Protein AF-A0A7C2YT86-F1 (afdb_monomer_lite)

Structure (mmCIF, N/CA/C/O backbone):
data_AF-A0A7C2YT86-F1
#
_entry.id   AF-A0A7C2YT86-F1
#
loop_
_atom_site.group_PDB
_atom_site.id
_atom_site.type_symbol
_atom_site.label_atom_id
_atom_site.label_alt_id
_atom_site.label_comp_id
_atom_site.label_asym_id
_atom_site.label_entity_id
_atom_site.label_seq_id
_atom_site.pdbx_PDB_ins_code
_atom_site.Cartn_x
_atom_site.Cartn_y
_atom_site.Cartn_z
_atom_site.occupancy
_atom_site.B_iso_or_equiv
_atom_site.auth_seq_id
_atom_site.auth_comp_id
_atom_site.auth_asym_id
_atom_site.auth_atom_id
_atom_site.pdbx_PDB_model_num
ATOM 1 N N . MET A 1 1 ? 19.463 59.022 -13.468 1.00 36.94 1 MET A N 1
ATOM 2 C CA . MET A 1 1 ? 19.480 59.136 -14.937 1.00 36.94 1 MET A CA 1
ATOM 3 C C . MET A 1 1 ? 20.388 58.016 -15.400 1.00 36.94 1 MET A C 1
ATOM 5 O O . MET A 1 1 ? 21.589 58.124 -15.242 1.00 36.94 1 MET A O 1
ATOM 9 N N . GLU A 1 2 ? 19.851 56.802 -15.326 1.00 40.84 2 GLU A N 1
ATOM 10 C CA . GLU A 1 2 ? 19.318 56.098 -16.498 1.00 40.84 2 GLU A CA 1
ATOM 11 C C . GLU A 1 2 ? 20.416 55.882 -17.532 1.00 40.84 2 GLU A C 1
ATOM 13 O O . GLU A 1 2 ? 20.694 56.781 -18.310 1.00 40.84 2 GLU A O 1
ATOM 18 N N . ASP A 1 3 ? 20.969 54.671 -17.554 1.00 44.72 3 ASP A N 1
ATOM 19 C CA . ASP A 1 3 ? 21.464 54.096 -18.796 1.00 44.72 3 ASP A CA 1
ATOM 20 C C . ASP A 1 3 ? 20.857 52.704 -18.963 1.00 44.72 3 ASP A C 1
ATOM 22 O O . ASP A 1 3 ? 21.029 51.781 -18.165 1.00 44.72 3 ASP A O 1
ATOM 26 N N . HIS A 1 4 ? 20.024 52.644 -19.994 1.00 40.47 4 HIS A N 1
ATOM 27 C CA . HIS A 1 4 ? 19.157 51.555 -20.401 1.00 40.47 4 HIS A CA 1
ATOM 28 C C . HIS A 1 4 ? 19.893 50.555 -21.303 1.00 40.47 4 HIS A C 1
ATOM 30 O O . HIS A 1 4 ? 20.625 50.956 -22.200 1.00 40.47 4 HIS A O 1
ATOM 36 N N . LYS A 1 5 ? 19.495 49.276 -21.171 1.00 44.62 5 LYS A N 1
ATOM 37 C CA . LYS A 1 5 ? 19.501 48.189 -22.185 1.00 44.62 5 LYS A CA 1
ATOM 38 C C . LYS A 1 5 ? 20.877 47.715 -22.702 1.00 44.62 5 LYS A C 1
ATOM 40 O O . LYS A 1 5 ? 21.682 48.470 -23.212 1.00 44.62 5 LYS A O 1
ATOM 45 N N . LYS A 1 6 ? 21.155 46.408 -22.749 1.00 40.06 6 LYS A N 1
ATOM 46 C CA . LYS A 1 6 ? 20.316 45.345 -23.332 1.00 40.06 6 LYS A CA 1
ATOM 47 C C . LYS A 1 6 ? 20.468 44.034 -22.552 1.00 40.06 6 LYS A C 1
ATOM 49 O O . LYS A 1 6 ? 21.539 43.438 -22.551 1.00 40.06 6 LYS A O 1
ATOM 54 N N . ILE A 1 7 ? 19.376 43.552 -21.963 1.00 51.19 7 ILE A N 1
ATOM 55 C CA . ILE A 1 7 ? 19.245 42.148 -21.564 1.00 51.19 7 ILE A CA 1
ATOM 56 C C . ILE A 1 7 ? 18.557 41.444 -22.733 1.00 51.19 7 ILE A C 1
ATOM 58 O O . ILE A 1 7 ? 17.432 41.789 -23.096 1.00 51.19 7 ILE A O 1
ATOM 62 N N . ASN A 1 8 ? 19.262 40.510 -23.367 1.00 43.81 8 ASN A N 1
ATOM 63 C CA . ASN A 1 8 ? 18.692 39.675 -24.414 1.00 43.81 8 ASN A CA 1
ATOM 64 C C . ASN A 1 8 ? 17.713 38.685 -23.775 1.00 43.81 8 ASN A C 1
ATOM 66 O O . ASN A 1 8 ? 18.101 37.837 -22.975 1.00 43.81 8 ASN A O 1
ATOM 70 N N . HIS A 1 9 ? 16.442 38.809 -24.147 1.00 43.97 9 HIS A N 1
ATOM 71 C CA . HIS A 1 9 ? 15.407 37.824 -23.868 1.00 43.97 9 HIS A CA 1
ATOM 72 C C . HIS A 1 9 ? 15.757 36.505 -24.569 1.00 43.97 9 HIS A C 1
ATOM 74 O O . HIS A 1 9 ? 15.651 36.402 -25.791 1.00 43.97 9 HIS A O 1
ATOM 80 N N . LEU A 1 10 ? 16.157 35.490 -23.801 1.00 49.25 10 LEU A N 1
ATOM 81 C CA . LEU A 1 10 ? 16.156 34.108 -24.275 1.00 49.25 10 LEU A CA 1
ATOM 82 C C . LEU A 1 10 ? 14.752 33.532 -24.074 1.00 49.25 10 LEU A C 1
ATOM 84 O O . LEU A 1 10 ? 14.220 33.485 -22.967 1.00 49.25 10 LEU A O 1
ATOM 88 N N . ASN A 1 11 ? 14.147 33.177 -25.204 1.00 45.56 11 ASN A N 1
ATOM 89 C CA . ASN A 1 11 ? 12.795 32.666 -25.353 1.00 45.56 11 ASN A CA 1
ATOM 90 C C . ASN A 1 11 ? 12.662 31.252 -24.754 1.00 45.56 11 ASN A C 1
ATOM 92 O O . ASN A 1 11 ? 13.500 30.378 -24.971 1.00 45.56 11 ASN A O 1
ATOM 96 N N . SER A 1 12 ? 11.567 31.038 -24.031 1.00 50.19 12 SER A N 1
ATOM 97 C CA . SER A 1 12 ? 11.148 29.842 -23.297 1.00 50.19 12 SER A CA 1
ATOM 98 C C . SER A 1 12 ? 10.604 28.720 -24.195 1.00 50.19 12 SER A C 1
ATOM 100 O O . SER A 1 12 ? 9.609 28.070 -23.880 1.00 50.19 12 SER A O 1
ATOM 102 N N . SER A 1 13 ? 11.231 28.458 -25.339 1.00 55.94 13 SER A N 1
ATOM 103 C CA . SER A 1 13 ? 10.766 27.417 -26.262 1.00 55.94 13 SER A CA 1
ATOM 104 C C . SER A 1 13 ? 11.918 26.780 -27.010 1.00 55.94 13 SER A C 1
ATOM 106 O O . SER A 1 13 ? 12.154 27.071 -28.174 1.00 55.94 13 SER A O 1
ATOM 108 N N . GLN A 1 14 ? 12.621 25.894 -26.311 1.00 52.00 14 GLN A N 1
ATOM 109 C CA . GLN A 1 14 ? 13.293 24.725 -26.875 1.00 52.00 14 GLN A CA 1
ATOM 110 C C . GLN A 1 14 ? 13.695 23.819 -25.704 1.00 52.00 14 GLN A C 1
ATOM 112 O O . GLN A 1 14 ? 14.832 23.828 -25.241 1.00 52.00 14 GLN A O 1
ATOM 117 N N . ARG A 1 15 ? 12.738 23.023 -25.195 1.00 47.19 15 ARG A N 1
ATOM 118 C CA . ARG A 1 15 ? 13.111 21.781 -24.505 1.00 47.19 15 ARG A CA 1
ATOM 119 C C . ARG A 1 15 ? 13.906 20.976 -25.524 1.00 47.19 15 ARG A C 1
ATOM 121 O O . ARG A 1 15 ? 13.336 20.495 -26.503 1.00 47.19 15 ARG A O 1
ATOM 128 N N . LEU A 1 16 ? 15.212 20.874 -25.309 1.00 46.12 16 LEU A N 1
ATOM 129 C CA . LEU A 1 16 ? 16.043 19.884 -25.974 1.00 46.12 16 LEU A CA 1
ATOM 130 C C . LEU A 1 16 ? 15.372 18.531 -25.732 1.00 46.12 16 LEU A C 1
ATOM 132 O O . LEU A 1 16 ? 15.298 18.070 -24.596 1.00 46.12 16 LEU A O 1
ATOM 136 N N . LYS A 1 17 ? 14.809 17.937 -26.787 1.00 51.50 17 LYS A N 1
ATOM 137 C CA . LYS A 1 17 ? 14.389 16.539 -26.753 1.00 51.50 17 LYS A CA 1
ATOM 138 C C . LYS A 1 17 ? 15.676 15.739 -26.562 1.00 51.50 17 LYS A C 1
ATOM 140 O O . LYS A 1 17 ? 16.535 15.830 -27.443 1.00 51.50 17 LYS A O 1
ATOM 145 N N . PRO A 1 18 ? 15.869 15.000 -25.458 1.00 45.22 18 PRO A N 1
ATOM 146 C CA . PRO A 1 18 ? 16.984 14.079 -25.415 1.00 45.22 18 PRO A CA 1
ATOM 147 C C . PRO A 1 18 ? 16.739 13.043 -26.513 1.00 45.22 18 PRO A C 1
ATOM 149 O O . PRO A 1 18 ? 15.705 12.378 -26.557 1.00 45.22 18 PRO A O 1
ATOM 152 N N . SER A 1 19 ? 17.673 12.979 -27.457 1.00 52.38 19 SER A N 1
ATOM 153 C CA . SER A 1 19 ? 17.779 11.911 -28.443 1.00 52.38 19 SER A CA 1
ATOM 154 C C . SER A 1 19 ? 18.102 10.625 -27.684 1.00 52.38 19 SER A C 1
ATOM 156 O O . SER A 1 19 ? 19.271 10.308 -27.471 1.00 52.38 19 SER A O 1
ATOM 158 N N . ILE A 1 20 ? 17.075 9.926 -27.197 1.00 58.00 20 ILE A N 1
ATOM 159 C CA . ILE A 1 20 ? 17.248 8.680 -26.451 1.00 58.00 20 ILE A CA 1
ATOM 160 C C . ILE A 1 20 ? 17.612 7.583 -27.451 1.00 58.00 20 ILE A C 1
ATOM 162 O O . ILE A 1 20 ? 16.777 7.026 -28.159 1.00 58.00 20 ILE A O 1
ATOM 166 N N . SER A 1 21 ? 18.916 7.327 -27.508 1.00 48.00 21 SER A N 1
ATOM 167 C CA . SER A 1 21 ? 19.499 6.047 -27.889 1.00 48.00 21 SER A CA 1
ATOM 168 C C . SER A 1 21 ? 18.757 4.904 -27.184 1.00 48.00 21 SER A C 1
ATOM 170 O O . SER A 1 21 ? 18.393 5.020 -26.018 1.00 48.00 21 SER A O 1
ATOM 172 N N . THR A 1 22 ? 18.540 3.816 -27.911 1.00 51.66 22 THR A N 1
ATOM 173 C CA . THR A 1 22 ? 17.775 2.596 -27.613 1.00 51.66 22 THR A CA 1
ATOM 174 C C . THR A 1 22 ? 18.195 1.833 -26.342 1.00 51.66 22 THR A C 1
ATOM 176 O O . THR A 1 22 ? 18.605 0.676 -26.416 1.00 51.66 22 THR A O 1
ATOM 179 N N . PHE A 1 23 ? 18.081 2.441 -25.165 1.00 54.50 23 PHE A N 1
ATOM 180 C CA . PHE A 1 23 ? 18.261 1.770 -23.880 1.00 54.50 23 PHE A CA 1
ATOM 181 C C . PHE A 1 23 ? 16.901 1.642 -23.196 1.00 54.50 23 PHE A C 1
ATOM 183 O O . PHE A 1 23 ? 16.288 2.643 -22.834 1.00 54.50 23 PHE A O 1
ATOM 190 N N . SER A 1 24 ? 16.405 0.412 -23.069 1.00 58.22 24 SER A N 1
ATOM 191 C CA . SER A 1 24 ? 15.145 0.086 -22.404 1.00 58.22 24 SER A CA 1
ATOM 192 C C . SER A 1 24 ? 15.155 0.592 -20.959 1.00 58.22 24 SER A C 1
ATOM 194 O O . SER A 1 24 ? 15.700 -0.070 -20.074 1.00 58.22 24 SER A O 1
ATOM 196 N N . VAL A 1 25 ? 14.568 1.762 -20.707 1.00 59.75 25 VAL A N 1
ATOM 197 C CA . VAL A 1 25 ? 14.308 2.232 -19.344 1.00 59.75 25 VAL A CA 1
ATOM 198 C C . VAL A 1 25 ? 13.227 1.319 -18.780 1.00 59.75 25 VAL A C 1
ATOM 200 O O . VAL A 1 25 ? 12.056 1.430 -19.128 1.00 59.75 25 VAL A O 1
ATOM 203 N N . LYS A 1 26 ? 13.636 0.335 -17.979 1.00 68.19 26 LYS A N 1
ATOM 204 C CA . LYS A 1 26 ? 12.715 -0.587 -17.320 1.00 68.19 26 LYS A CA 1
ATOM 205 C C . LYS A 1 26 ? 12.098 0.162 -16.142 1.00 68.19 26 LYS A C 1
ATOM 207 O O . LYS A 1 26 ? 12.745 0.319 -15.110 1.00 68.19 26 LYS A O 1
ATOM 212 N N . LEU A 1 27 ? 10.900 0.701 -16.346 1.00 81.56 27 LEU A N 1
ATOM 213 C CA . LEU A 1 27 ? 10.147 1.384 -15.298 1.00 81.56 27 LEU A CA 1
ATOM 214 C C . LEU A 1 27 ? 9.766 0.370 -14.210 1.00 81.56 27 LEU A C 1
ATOM 216 O O . LEU A 1 27 ? 9.473 -0.790 -14.508 1.00 81.56 27 LEU A O 1
ATOM 220 N N . ALA A 1 28 ? 9.829 0.790 -12.947 1.00 92.44 28 ALA A N 1
ATOM 221 C CA . ALA A 1 28 ? 9.420 -0.044 -11.822 1.00 92.44 28 ALA A CA 1
ATOM 222 C C . ALA A 1 28 ? 7.913 -0.349 -11.913 1.00 92.44 28 ALA A C 1
ATOM 224 O O . ALA A 1 28 ? 7.166 0.520 -12.362 1.00 92.44 28 ALA A O 1
ATOM 225 N N . PRO A 1 29 ? 7.437 -1.528 -11.477 1.00 95.94 29 PRO A N 1
ATOM 226 C CA . PRO A 1 29 ? 6.006 -1.768 -11.337 1.00 95.94 29 PRO A CA 1
ATOM 227 C C . PRO A 1 29 ? 5.358 -0.760 -10.383 1.00 95.94 29 PRO A C 1
ATOM 229 O O . PRO A 1 29 ? 5.916 -0.451 -9.327 1.00 95.94 29 PRO A O 1
ATOM 232 N N . ASP A 1 30 ? 4.168 -0.292 -10.746 1.00 97.25 30 ASP A N 1
ATOM 233 C CA . ASP A 1 30 ? 3.315 0.535 -9.900 1.00 97.25 30 ASP A CA 1
ATOM 234 C C . ASP A 1 30 ? 2.358 -0.363 -9.110 1.00 97.25 30 ASP A C 1
ATOM 236 O O . ASP A 1 30 ? 1.436 -0.975 -9.656 1.00 97.25 30 ASP A O 1
ATOM 240 N N . VAL A 1 31 ? 2.606 -0.477 -7.810 1.00 97.94 31 VAL A N 1
ATOM 241 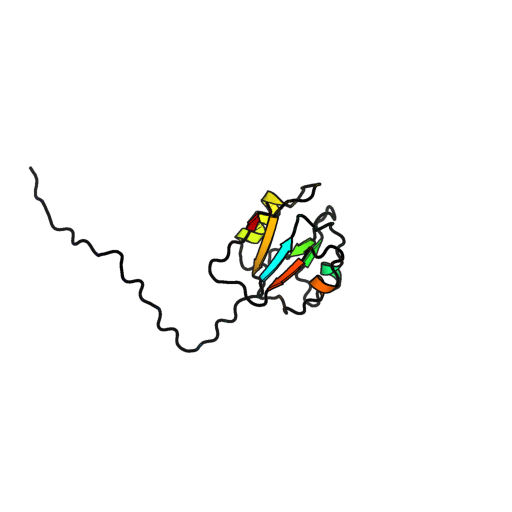C CA . VAL A 1 31 ? 1.750 -1.218 -6.887 1.00 97.94 31 VAL A CA 1
ATOM 242 C C . VAL A 1 31 ? 0.795 -0.238 -6.224 1.00 97.94 31 VAL A C 1
ATOM 244 O O . VAL A 1 31 ? 1.179 0.570 -5.376 1.00 97.94 31 VAL A O 1
ATOM 247 N N . VAL A 1 32 ? -0.475 -0.332 -6.598 1.00 98.44 32 VAL A N 1
ATOM 248 C CA . VAL A 1 32 ? -1.518 0.595 -6.165 1.00 98.44 32 VAL A CA 1
ATOM 249 C C . VAL A 1 32 ? -2.273 0.005 -4.983 1.00 98.44 32 VAL A C 1
ATOM 251 O O . VAL A 1 32 ? -2.841 -1.079 -5.103 1.00 98.44 32 VAL A O 1
ATOM 254 N N . TYR A 1 33 ? -2.329 0.730 -3.868 1.00 98.44 33 TYR A N 1
ATOM 255 C CA . TYR A 1 33 ? -3.142 0.382 -2.700 1.00 98.44 33 TYR A CA 1
ATOM 256 C C . TYR A 1 33 ? -4.360 1.293 -2.586 1.00 98.44 33 TYR A C 1
ATOM 258 O O . TYR A 1 33 ? -4.201 2.497 -2.427 1.00 98.44 33 TYR A O 1
ATOM 266 N N . ASP A 1 34 ? -5.560 0.718 -2.616 1.00 98.62 34 ASP A N 1
ATOM 267 C CA . ASP A 1 34 ? -6.844 1.381 -2.380 1.00 98.62 34 ASP A CA 1
ATOM 268 C C . ASP A 1 34 ? -7.219 1.283 -0.891 1.00 98.62 34 ASP A C 1
ATOM 270 O O . ASP A 1 34 ? -7.745 0.273 -0.406 1.00 98.62 34 ASP A O 1
ATOM 274 N N . TYR A 1 35 ? -6.944 2.353 -0.144 1.00 98.50 35 TYR A N 1
ATOM 275 C CA . TYR A 1 35 ? -7.202 2.409 1.297 1.00 98.50 35 TYR A CA 1
ATOM 276 C C . TYR A 1 35 ? -8.675 2.649 1.642 1.00 98.50 35 TYR A C 1
ATOM 278 O O . TYR A 1 35 ? -9.043 2.607 2.820 1.00 98.50 35 TYR A O 1
ATOM 286 N N . SER A 1 36 ? -9.542 2.807 0.635 1.00 98.31 36 SER A N 1
ATOM 287 C CA . SER A 1 36 ? -10.988 2.767 0.854 1.00 98.31 36 SER A CA 1
ATOM 288 C C . SER A 1 36 ? -11.490 1.335 1.052 1.00 98.31 36 SER A C 1
ATOM 290 O O . SER A 1 36 ? -12.536 1.129 1.663 1.00 98.31 36 SER A O 1
ATOM 292 N N . LYS A 1 37 ? -10.715 0.343 0.590 1.00 98.31 37 LYS A N 1
ATOM 293 C CA . LYS A 1 37 ? -11.064 -1.086 0.624 1.00 98.31 37 LYS A CA 1
ATOM 294 C C . LYS A 1 37 ? -10.171 -1.917 1.532 1.00 98.31 37 LYS A C 1
ATOM 296 O O . LYS A 1 37 ? -10.557 -3.006 1.938 1.00 98.31 37 LYS A O 1
ATOM 301 N N . CYS A 1 38 ? -8.959 -1.458 1.841 1.00 98.19 38 CYS A N 1
ATOM 302 C CA . CYS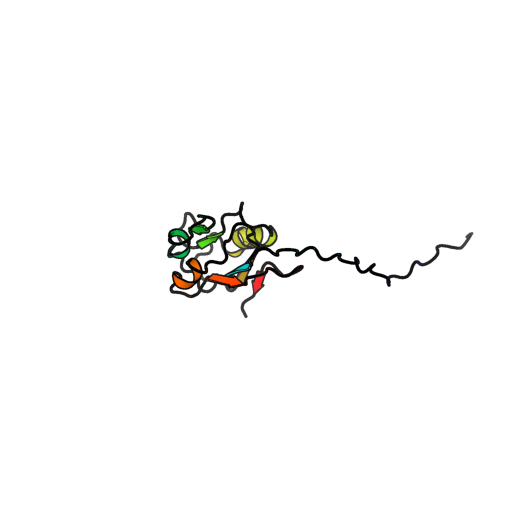 A 1 38 ? -8.056 -2.229 2.688 1.00 98.19 38 CYS A CA 1
AT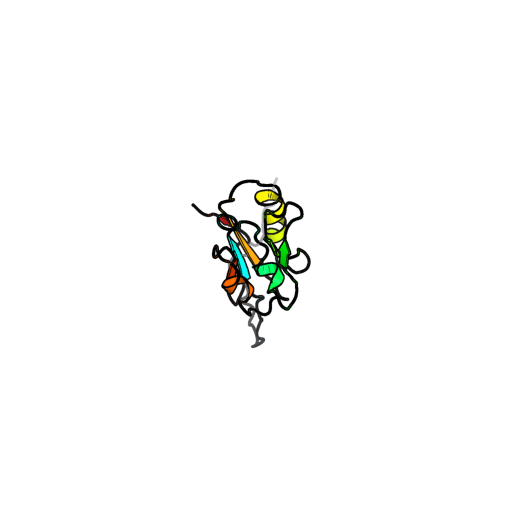OM 303 C C . CYS A 1 38 ? -8.649 -2.405 4.097 1.00 98.19 38 CYS A C 1
ATOM 305 O O . CYS A 1 38 ? -8.971 -1.425 4.768 1.00 98.19 38 CYS A O 1
ATOM 307 N N . ILE A 1 39 ? -8.739 -3.653 4.560 1.00 97.31 39 ILE A N 1
ATOM 308 C CA . ILE A 1 39 ? -9.216 -4.014 5.909 1.00 97.31 39 ILE A CA 1
ATOM 309 C C . ILE A 1 39 ? -8.107 -4.561 6.822 1.00 97.31 39 ILE A C 1
ATOM 311 O O . ILE A 1 39 ? -8.395 -5.030 7.917 1.00 97.31 39 ILE A O 1
ATOM 315 N N . GLY A 1 40 ? -6.847 -4.555 6.369 1.00 97.50 40 GLY A N 1
ATOM 316 C CA . GLY A 1 40 ? -5.714 -5.017 7.181 1.00 97.50 40 GLY A CA 1
ATOM 317 C C . GLY A 1 40 ? -5.652 -6.532 7.399 1.00 97.50 40 GLY A C 1
ATOM 318 O O . GLY A 1 40 ? -5.119 -6.993 8.403 1.00 97.50 40 GLY A O 1
ATOM 319 N N . ASN A 1 41 ? -6.176 -7.343 6.474 1.00 97.50 41 ASN A N 1
ATOM 320 C CA . ASN A 1 41 ? -6.202 -8.798 6.665 1.00 97.50 41 ASN A CA 1
ATOM 321 C C . ASN A 1 41 ? -4.824 -9.486 6.533 1.00 97.50 41 ASN A C 1
ATOM 323 O O . ASN A 1 41 ? -4.680 -10.647 6.910 1.00 97.50 41 ASN A O 1
ATOM 327 N N . GLY A 1 42 ? -3.823 -8.804 5.965 1.00 98.12 42 GLY A N 1
ATOM 328 C CA . GLY A 1 42 ? -2.448 -9.294 5.849 1.00 98.12 42 GLY A CA 1
ATOM 329 C C . GLY A 1 42 ? -2.209 -10.402 4.817 1.00 98.12 42 GLY A C 1
ATOM 330 O O . GLY A 1 42 ? -1.078 -10.867 4.703 1.00 98.12 42 GLY A O 1
ATOM 331 N N . GLN A 1 43 ? -3.201 -10.831 4.030 1.00 98.50 43 GLN A N 1
ATOM 332 C CA . GLN A 1 43 ? -2.999 -11.935 3.076 1.00 98.50 43 GLN A CA 1
ATOM 333 C C . GLN A 1 43 ? -1.993 -11.581 1.976 1.00 98.50 43 GLN A C 1
ATOM 335 O O . GLN A 1 43 ? -1.157 -12.411 1.626 1.00 98.50 43 GLN A O 1
ATOM 340 N N . CYS A 1 44 ? -2.006 -10.335 1.492 1.00 98.44 44 CYS A N 1
ATOM 341 C CA . CYS A 1 44 ? -1.021 -9.843 0.528 1.00 98.44 44 CYS A CA 1
ATOM 342 C C . CYS A 1 44 ? 0.421 -9.926 1.060 1.00 98.44 44 CYS A C 1
ATOM 344 O O . CYS A 1 44 ? 1.328 -10.248 0.296 1.00 98.44 44 CYS A O 1
ATOM 346 N N . VAL A 1 45 ? 0.616 -9.702 2.364 1.00 98.56 45 VAL A N 1
ATOM 347 C CA . VAL A 1 45 ? 1.916 -9.813 3.043 1.00 98.56 45 VAL A CA 1
ATOM 348 C C . VAL A 1 45 ? 2.406 -11.259 3.034 1.00 98.56 45 VAL A C 1
ATOM 350 O O . VAL A 1 45 ? 3.554 -11.514 2.690 1.00 98.56 45 VAL A O 1
ATOM 353 N N . GLN A 1 46 ? 1.525 -12.215 3.346 1.00 98.44 46 GLN A N 1
ATOM 354 C CA . GLN A 1 46 ? 1.884 -13.635 3.441 1.00 98.44 46 GLN A CA 1
ATOM 355 C C . GLN A 1 46 ? 2.266 -14.261 2.095 1.00 98.44 46 GLN A C 1
ATOM 357 O O . GLN A 1 46 ? 3.100 -15.160 2.049 1.00 98.44 46 GLN A O 1
ATOM 362 N N . VAL A 1 47 ? 1.657 -13.803 0.999 1.00 98.69 47 VAL A N 1
ATOM 363 C CA . VAL A 1 47 ? 1.889 -14.378 -0.337 1.00 98.69 47 VAL A CA 1
ATOM 364 C C . VAL A 1 47 ? 2.993 -13.672 -1.124 1.00 98.69 47 VAL A C 1
ATOM 366 O O . VAL A 1 47 ? 3.295 -14.089 -2.240 1.00 98.69 47 VAL A O 1
ATOM 369 N N . CYS A 1 48 ? 3.580 -12.591 -0.597 1.00 98.56 48 CYS A N 1
ATOM 370 C CA . CYS A 1 48 ? 4.615 -11.842 -1.300 1.00 98.56 48 CYS A CA 1
ATOM 371 C C . CYS A 1 48 ? 5.942 -12.628 -1.305 1.00 98.56 48 CYS A C 1
ATOM 373 O O . CYS A 1 48 ? 6.590 -12.725 -0.260 1.00 98.56 48 CYS A O 1
ATOM 375 N N . PRO A 1 49 ? 6.417 -13.139 -2.459 1.00 98.38 49 PRO A N 1
ATOM 376 C CA . PRO A 1 49 ? 7.606 -13.996 -2.502 1.00 98.38 49 PRO A CA 1
ATOM 377 C C . PRO A 1 49 ? 8.908 -13.250 -2.178 1.00 98.38 49 PRO A C 1
ATOM 379 O O . PRO A 1 49 ? 9.899 -13.875 -1.816 1.00 98.38 49 PRO A O 1
ATOM 382 N N . VAL A 1 50 ? 8.907 -11.920 -2.310 1.00 98.25 50 VAL A N 1
ATOM 383 C CA . VAL A 1 50 ? 10.058 -11.046 -2.030 1.00 98.25 50 VAL A CA 1
ATOM 384 C C . VAL A 1 50 ? 9.911 -10.260 -0.725 1.00 98.25 50 VAL A C 1
ATOM 386 O O . VAL A 1 50 ? 10.788 -9.472 -0.403 1.00 98.25 50 VAL A O 1
ATOM 389 N N . GLN A 1 51 ? 8.829 -10.487 0.035 1.00 98.06 51 GLN A N 1
ATOM 390 C CA . GLN A 1 51 ? 8.627 -9.946 1.389 1.00 98.06 51 GLN A CA 1
ATOM 391 C C . GLN A 1 51 ? 8.783 -8.416 1.501 1.00 98.06 51 GLN A C 1
ATOM 393 O O . GLN A 1 51 ? 9.305 -7.907 2.485 1.00 98.06 51 GLN A O 1
ATOM 398 N N . ILE A 1 52 ? 8.307 -7.672 0.499 1.00 98.44 52 ILE A N 1
ATOM 399 C CA . ILE A 1 52 ? 8.379 -6.196 0.455 1.00 98.44 52 ILE A CA 1
ATOM 400 C C . ILE A 1 52 ? 7.092 -5.507 0.932 1.00 98.44 52 ILE A C 1
ATOM 402 O O . ILE A 1 52 ? 6.916 -4.306 0.737 1.00 98.44 52 ILE A O 1
ATOM 406 N N . LEU A 1 53 ? 6.167 -6.272 1.513 1.00 98.62 53 LEU A N 1
ATOM 407 C CA . LEU A 1 53 ? 4.891 -5.800 2.044 1.00 98.62 53 LEU A CA 1
ATOM 408 C C . LEU A 1 53 ? 4.840 -6.077 3.544 1.00 98.62 53 LEU A C 1
ATOM 410 O O . LEU A 1 53 ? 5.403 -7.067 4.007 1.00 98.62 53 LEU A O 1
ATOM 414 N N . GLU A 1 54 ? 4.113 -5.256 4.288 1.00 98.38 54 GLU A N 1
ATOM 415 C CA . GLU A 1 54 ? 3.924 -5.417 5.726 1.00 98.38 54 GLU A CA 1
ATOM 416 C C . GLU A 1 54 ? 2.500 -5.067 6.167 1.00 98.38 54 GLU A C 1
ATOM 418 O O . GLU A 1 54 ? 1.716 -4.447 5.441 1.00 98.38 54 GLU A O 1
ATOM 423 N N . LEU A 1 55 ? 2.156 -5.519 7.371 1.00 98.31 55 LEU A N 1
ATOM 424 C CA . LEU A 1 55 ? 0.937 -5.148 8.073 1.00 98.31 55 LEU A CA 1
ATOM 425 C C . LEU A 1 55 ? 1.326 -4.196 9.206 1.00 98.31 55 LEU A C 1
ATOM 427 O O . LEU A 1 55 ? 2.245 -4.500 9.965 1.00 98.31 55 LEU A O 1
ATOM 431 N N . THR A 1 56 ? 0.621 -3.075 9.337 1.00 98.00 56 THR A N 1
ATOM 432 C CA . THR A 1 56 ? 0.862 -2.106 10.411 1.00 98.00 56 THR A CA 1
ATOM 433 C C . THR A 1 56 ? 0.700 -2.732 11.797 1.00 98.00 56 THR A C 1
ATOM 435 O O . THR A 1 56 ? -0.023 -3.714 11.983 1.00 98.00 56 THR A O 1
ATOM 438 N N . ALA A 1 57 ? 1.345 -2.143 12.809 1.00 96.25 57 ALA A N 1
ATOM 439 C CA . ALA A 1 57 ? 1.312 -2.653 14.183 1.00 96.25 57 ALA A CA 1
ATOM 440 C C . ALA A 1 57 ? -0.112 -2.727 14.774 1.00 96.25 57 ALA A C 1
ATOM 442 O O . ALA A 1 57 ? -0.420 -3.632 15.552 1.00 96.25 57 ALA A O 1
ATOM 443 N N . ASP A 1 58 ? -0.994 -1.808 14.371 1.00 95.81 58 ASP A N 1
ATOM 444 C CA . ASP A 1 58 ? -2.415 -1.792 14.738 1.00 95.81 58 ASP A CA 1
ATOM 445 C C . ASP A 1 58 ? -3.273 -2.790 13.936 1.00 95.81 58 ASP A C 1
ATOM 447 O O . ASP A 1 58 ? -4.471 -2.915 14.188 1.00 95.81 58 ASP A O 1
ATOM 451 N N . LYS A 1 59 ? -2.661 -3.521 12.993 1.00 95.69 59 LYS A N 1
ATOM 452 C CA . LYS A 1 59 ? -3.286 -4.504 12.097 1.00 95.69 59 LYS A CA 1
ATOM 453 C C . LYS A 1 59 ? -4.406 -3.930 11.236 1.00 95.69 59 LYS A C 1
ATOM 455 O O . LYS A 1 59 ? -5.250 -4.676 10.746 1.00 95.69 59 LYS A O 1
ATOM 460 N N . ARG A 1 60 ? -4.426 -2.610 11.043 1.00 96.38 60 ARG A N 1
ATOM 461 C CA . ARG A 1 60 ? -5.476 -1.939 10.282 1.00 96.38 60 ARG A CA 1
ATOM 462 C C . ARG A 1 60 ? -5.154 -1.848 8.796 1.00 96.38 60 ARG A C 1
ATOM 464 O O . ARG A 1 60 ? -6.079 -1.910 7.986 1.00 96.38 60 ARG A O 1
ATOM 471 N N . TRP A 1 61 ? -3.882 -1.726 8.429 1.00 98.31 61 TRP A N 1
ATOM 472 C CA . TRP A 1 61 ? -3.474 -1.411 7.064 1.00 98.31 61 TRP A CA 1
ATOM 473 C C . TRP A 1 61 ? -2.348 -2.321 6.592 1.00 98.31 61 TRP A C 1
ATOM 475 O O . TRP A 1 61 ? -1.369 -2.543 7.298 1.00 98.31 61 TRP A O 1
ATOM 485 N N . CYS A 1 62 ? -2.475 -2.836 5.373 1.00 98.31 62 CYS A N 1
ATOM 486 C CA . CYS A 1 62 ? -1.335 -3.402 4.661 1.00 98.31 62 CYS A CA 1
ATOM 487 C C . CYS A 1 62 ? -0.664 -2.292 3.852 1.00 98.31 62 CYS A C 1
ATOM 489 O O . CYS A 1 62 ? -1.370 -1.486 3.251 1.00 98.31 62 CYS A O 1
ATOM 491 N N . LYS A 1 63 ? 0.667 -2.284 3.797 1.00 97.94 63 LYS A N 1
ATOM 492 C CA . LYS A 1 63 ? 1.464 -1.323 3.024 1.00 97.94 63 LYS A CA 1
ATOM 493 C C . LYS A 1 63 ? 2.675 -2.008 2.391 1.00 97.94 63 LYS A C 1
ATOM 495 O O . LYS A 1 63 ? 3.030 -3.125 2.768 1.00 97.94 63 LYS A O 1
ATOM 500 N N . ALA A 1 64 ? 3.319 -1.333 1.446 1.00 98.00 64 ALA A N 1
ATOM 501 C CA . ALA A 1 64 ? 4.694 -1.652 1.081 1.00 98.00 64 ALA A CA 1
ATOM 502 C C . ALA A 1 64 ? 5.641 -1.204 2.202 1.00 98.00 64 ALA A C 1
ATOM 504 O O . ALA A 1 64 ? 5.387 -0.185 2.838 1.00 98.00 64 ALA A O 1
ATOM 505 N N . ILE A 1 65 ? 6.725 -1.943 2.424 1.00 98.44 65 ILE A N 1
ATOM 506 C CA . ILE A 1 65 ? 7.790 -1.523 3.341 1.00 98.44 65 ILE A CA 1
ATOM 507 C C . ILE A 1 65 ? 8.496 -0.305 2.735 1.00 98.44 65 ILE A C 1
ATOM 509 O O . ILE A 1 65 ? 8.914 -0.353 1.577 1.00 98.44 65 ILE A O 1
ATOM 513 N N . ASP A 1 66 ? 8.686 0.755 3.523 1.00 98.19 66 ASP A N 1
ATOM 514 C CA . ASP A 1 66 ? 9.155 2.067 3.037 1.00 98.19 66 ASP A CA 1
ATOM 515 C C . ASP A 1 66 ? 10.467 2.010 2.248 1.00 98.19 66 ASP A C 1
ATOM 517 O O . ASP A 1 66 ? 10.636 2.716 1.258 1.00 98.19 66 ASP A O 1
ATOM 521 N N . GLY A 1 67 ? 11.392 1.135 2.652 1.00 97.44 67 GLY A N 1
ATOM 522 C CA . GLY A 1 67 ? 12.682 0.956 1.977 1.00 97.44 67 GLY A CA 1
ATOM 523 C C . GLY A 1 67 ? 12.600 0.359 0.566 1.00 97.44 67 GLY A C 1
ATOM 524 O O . GLY A 1 67 ? 13.613 0.338 -0.127 1.00 97.44 67 GLY A O 1
ATOM 525 N N . TYR A 1 68 ? 11.429 -0.123 0.144 1.00 97.19 68 TYR A N 1
ATOM 526 C CA . TYR A 1 68 ? 11.182 -0.716 -1.175 1.00 97.19 68 TYR A CA 1
ATOM 527 C C . TYR A 1 68 ? 10.235 0.120 -2.046 1.00 97.19 68 TYR A C 1
ATOM 529 O O . TYR A 1 68 ? 9.791 -0.357 -3.093 1.00 97.19 68 TYR A O 1
ATOM 537 N N . VAL A 1 69 ? 9.920 1.345 -1.616 1.00 97.56 69 VAL A N 1
ATOM 538 C CA . VAL A 1 69 ? 9.118 2.305 -2.375 1.00 97.56 69 VAL A CA 1
ATOM 539 C C . VAL A 1 69 ? 10.040 3.401 -2.904 1.00 97.56 69 VAL A C 1
ATOM 541 O O . VAL A 1 69 ? 10.585 4.206 -2.150 1.00 97.56 69 VAL A O 1
ATOM 544 N N . ASP A 1 70 ? 10.221 3.431 -4.220 1.00 95.00 70 ASP A N 1
ATOM 545 C CA . ASP A 1 70 ? 11.148 4.334 -4.900 1.00 95.00 70 ASP A CA 1
ATOM 546 C C . ASP A 1 70 ? 10.630 5.790 -4.906 1.00 95.00 70 ASP A C 1
ATOM 548 O O . ASP A 1 70 ? 11.423 6.735 -4.914 1.00 95.00 70 ASP A O 1
ATOM 552 N N . ASN A 1 71 ? 9.306 5.998 -4.863 1.00 94.31 71 ASN A N 1
ATOM 553 C CA . ASN A 1 71 ? 8.676 7.320 -4.801 1.00 94.31 71 ASN A CA 1
ATOM 554 C C . ASN A 1 71 ? 8.296 7.722 -3.364 1.00 94.31 71 ASN A C 1
ATOM 556 O O . ASN A 1 71 ? 7.301 7.276 -2.791 1.00 94.31 71 ASN A O 1
ATOM 560 N N . LYS A 1 72 ? 9.078 8.632 -2.778 1.00 95.88 72 LYS A N 1
ATOM 561 C CA . LYS A 1 72 ? 8.956 9.039 -1.365 1.00 95.88 72 LYS A CA 1
ATOM 562 C C . LYS A 1 72 ? 7.619 9.695 -1.026 1.00 95.88 72 LYS A C 1
ATOM 564 O O . LYS A 1 72 ? 7.158 9.586 0.106 1.00 95.88 72 LYS A O 1
ATOM 569 N N . GLU A 1 73 ? 6.978 10.335 -1.995 1.00 97.56 73 GLU A N 1
ATOM 570 C CA . GLU A 1 73 ? 5.670 10.963 -1.826 1.00 97.56 73 GLU A CA 1
ATOM 571 C C . GLU A 1 73 ? 4.581 9.932 -1.480 1.00 97.56 73 GLU A C 1
ATOM 573 O O . GLU A 1 73 ? 3.642 10.255 -0.755 1.00 97.56 73 GLU A O 1
ATOM 578 N N . ALA A 1 74 ? 4.707 8.683 -1.948 1.00 98.06 74 ALA A N 1
ATOM 579 C CA . ALA A 1 74 ? 3.787 7.600 -1.595 1.00 98.06 74 ALA A CA 1
ATOM 580 C C . ALA A 1 74 ? 3.954 7.162 -0.134 1.00 98.06 74 ALA A C 1
ATOM 582 O O . ALA A 1 74 ? 2.964 7.003 0.584 1.00 98.06 74 ALA A O 1
ATOM 583 N N . VAL A 1 75 ? 5.206 7.045 0.320 1.00 98.50 75 VAL A N 1
ATOM 584 C CA . VAL A 1 75 ? 5.545 6.760 1.722 1.00 98.50 75 VAL A CA 1
ATOM 585 C C . VAL A 1 75 ? 4.983 7.852 2.632 1.00 98.50 75 VAL A C 1
ATOM 587 O O . VAL A 1 75 ? 4.246 7.563 3.575 1.00 98.50 75 VAL A O 1
ATOM 590 N N . GLU A 1 76 ? 5.252 9.121 2.319 1.00 98.38 76 GLU A N 1
ATOM 591 C CA . GLU A 1 76 ? 4.739 10.254 3.095 1.00 98.38 76 GLU A CA 1
ATOM 592 C C . GLU A 1 76 ? 3.204 10.280 3.126 1.00 98.38 76 GLU A C 1
ATOM 594 O O . GLU A 1 76 ? 2.602 10.499 4.183 1.00 98.38 76 GLU A O 1
ATOM 599 N N . ALA A 1 77 ? 2.549 10.014 1.993 1.00 98.25 77 ALA A N 1
ATOM 600 C CA . ALA A 1 77 ? 1.095 9.962 1.920 1.00 98.25 77 ALA A CA 1
ATOM 601 C C . ALA A 1 77 ? 0.508 8.878 2.832 1.00 98.25 77 ALA A C 1
ATOM 603 O O . ALA A 1 77 ? -0.479 9.140 3.520 1.00 98.25 77 ALA A O 1
ATOM 604 N N . PHE A 1 78 ? 1.125 7.695 2.895 1.00 98.62 78 PHE A N 1
ATOM 605 C CA . PHE A 1 78 ? 0.681 6.638 3.798 1.00 98.62 78 PHE A CA 1
ATOM 606 C C . PHE A 1 78 ? 0.740 7.093 5.262 1.00 98.62 78 PHE A C 1
ATOM 608 O O . PHE A 1 78 ? -0.275 7.058 5.959 1.00 98.62 78 PHE A O 1
ATOM 615 N N . HIS A 1 79 ? 1.896 7.578 5.719 1.00 98.25 79 HIS A N 1
ATOM 616 C CA . HIS A 1 79 ? 2.090 7.961 7.122 1.00 98.25 79 HIS A CA 1
ATOM 617 C C . HIS A 1 79 ? 1.246 9.167 7.549 1.00 98.25 79 HIS A C 1
ATOM 619 O O . HIS A 1 79 ? 0.813 9.253 8.695 1.00 98.25 79 HIS A O 1
ATOM 625 N N . SER A 1 80 ? 0.986 10.106 6.638 1.00 98.06 80 SER A N 1
ATOM 626 C CA . SER A 1 80 ? 0.220 11.318 6.950 1.00 98.06 80 SER A CA 1
ATOM 627 C C . SER A 1 80 ? -1.298 11.148 6.812 1.00 98.06 80 SER A C 1
ATOM 629 O O . SER A 1 80 ? -2.057 11.791 7.544 1.00 98.06 80 SER A O 1
ATOM 631 N N . GLN A 1 81 ? -1.766 10.312 5.878 1.00 97.75 81 GLN A N 1
ATOM 632 C CA . GLN A 1 81 ? -3.186 10.248 5.509 1.00 97.75 81 GLN A CA 1
ATOM 633 C C . GLN A 1 81 ? -3.858 8.922 5.872 1.00 97.75 81 GLN A C 1
ATOM 635 O O . GLN A 1 81 ? -5.073 8.923 6.072 1.00 97.75 81 GLN A O 1
ATOM 640 N N . VAL A 1 82 ? -3.103 7.827 5.995 1.00 98.31 82 VAL A N 1
ATOM 641 C CA . VAL A 1 82 ? -3.644 6.471 6.198 1.00 98.31 82 VAL A CA 1
ATOM 642 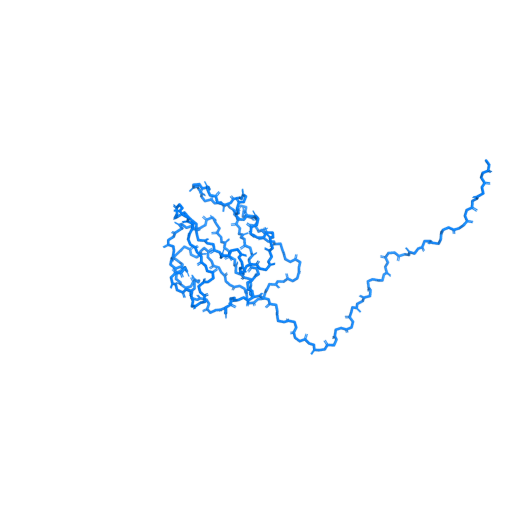C C . VAL A 1 82 ? -3.311 5.923 7.580 1.00 98.31 82 VAL A C 1
ATOM 644 O O . VAL A 1 82 ? -4.203 5.463 8.293 1.00 98.31 82 VAL A O 1
ATOM 647 N N . GLU A 1 83 ? -2.042 5.969 7.976 1.00 97.12 83 GLU A N 1
ATOM 648 C CA . GLU A 1 83 ? -1.589 5.359 9.222 1.00 97.12 83 GLU A CA 1
ATOM 649 C C . GLU A 1 83 ? -2.332 5.930 10.442 1.00 97.12 83 GLU A C 1
ATOM 651 O O . GLU A 1 83 ? -2.590 7.131 10.555 1.00 97.12 83 GLU A O 1
ATOM 656 N N . GLY A 1 84 ? -2.752 5.041 11.347 1.00 96.31 84 GLY A N 1
ATOM 657 C CA . GLY A 1 84 ? -3.516 5.400 12.541 1.00 96.31 84 GLY A CA 1
ATOM 658 C C . GLY A 1 84 ? -4.969 5.827 12.289 1.00 96.31 84 GLY A C 1
ATOM 659 O O . GLY A 1 84 ? -5.700 6.083 13.252 1.00 96.31 84 GLY A O 1
ATOM 660 N N . LYS A 1 85 ? -5.439 5.894 11.034 1.00 97.69 85 LYS A N 1
ATOM 661 C CA . LYS A 1 85 ? -6.870 6.074 10.745 1.00 97.69 85 LYS A CA 1
ATOM 662 C C . LYS A 1 85 ? -7.627 4.786 11.048 1.00 97.69 85 LYS A C 1
ATOM 664 O O . LYS A 1 85 ? -7.210 3.704 10.648 1.00 97.69 85 LYS A O 1
ATOM 669 N N . LYS A 1 86 ? -8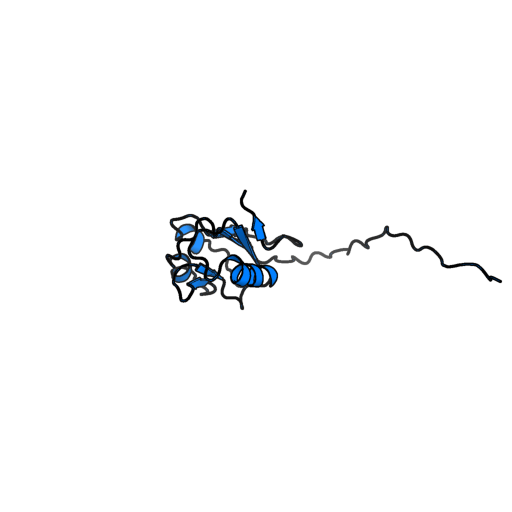.754 4.913 11.752 1.00 95.19 86 LYS A N 1
ATOM 670 C CA . LYS A 1 86 ? -9.634 3.780 12.085 1.00 95.19 86 LYS A CA 1
ATOM 671 C C . LYS A 1 86 ? -10.548 3.413 10.917 1.00 95.19 86 LYS A C 1
ATOM 673 O O . LYS A 1 86 ? -10.771 2.233 10.652 1.00 95.19 86 LYS A O 1
ATOM 678 N N . ASP A 1 87 ? -11.028 4.423 10.205 1.00 96.19 87 ASP A N 1
ATOM 679 C CA . ASP A 1 87 ? -11.992 4.278 9.119 1.00 96.19 87 ASP A CA 1
ATOM 680 C C . ASP A 1 87 ? -11.306 4.183 7.753 1.00 96.19 87 ASP A C 1
ATOM 682 O O . ASP A 1 87 ? -10.126 4.501 7.609 1.00 96.19 87 ASP A O 1
ATOM 686 N N . ALA A 1 88 ? -12.057 3.716 6.753 1.00 96.88 88 ALA A N 1
ATOM 687 C CA . ALA A 1 88 ? -11.635 3.705 5.355 1.00 96.88 88 ALA A CA 1
ATOM 688 C C . ALA A 1 88 ? -11.193 5.106 4.895 1.00 96.88 88 ALA A C 1
ATOM 690 O O . ALA A 1 88 ? -11.853 6.102 5.200 1.00 96.88 88 ALA A O 1
ATOM 691 N N . VAL A 1 89 ? -10.095 5.183 4.140 1.00 97.94 89 VAL A N 1
ATOM 692 C CA . VAL A 1 89 ? -9.557 6.453 3.629 1.00 97.94 89 VAL A CA 1
ATOM 693 C C . VAL A 1 89 ? -9.748 6.484 2.111 1.00 97.94 89 VAL A C 1
ATOM 695 O O . VAL A 1 89 ? -9.226 5.600 1.438 1.00 97.94 89 VAL A O 1
ATOM 698 N N . PRO A 1 90 ? -10.469 7.466 1.538 1.00 97.62 90 PRO A N 1
ATOM 699 C CA . PRO A 1 90 ? -10.833 7.484 0.119 1.00 97.62 90 PRO A CA 1
ATOM 700 C C . PRO A 1 90 ? -9.669 7.940 -0.779 1.00 97.62 90 PRO A C 1
ATOM 702 O O . PRO A 1 90 ? -9.758 8.936 -1.496 1.00 97.62 90 PRO A O 1
ATOM 705 N N . ILE A 1 91 ? -8.547 7.223 -0.725 1.00 98.00 91 ILE A N 1
ATOM 706 C CA . ILE A 1 91 ? -7.377 7.449 -1.573 1.00 98.00 91 ILE A CA 1
ATOM 707 C C . ILE A 1 91 ? -6.822 6.125 -2.086 1.00 98.00 91 ILE A C 1
ATOM 709 O O . ILE A 1 91 ? -6.896 5.096 -1.408 1.00 98.00 91 ILE A O 1
ATOM 713 N N . LYS A 1 92 ? -6.185 6.184 -3.253 1.00 98.56 92 LYS A N 1
ATOM 714 C CA . LYS A 1 92 ? -5.225 5.178 -3.685 1.00 98.56 92 LYS A CA 1
ATOM 715 C C . LYS A 1 92 ? -3.816 5.742 -3.625 1.00 98.56 92 LYS A C 1
ATOM 717 O O . LYS A 1 92 ? -3.602 6.902 -3.972 1.00 98.56 92 LYS A O 1
ATOM 722 N N . ILE A 1 93 ? -2.865 4.920 -3.202 1.00 98.50 93 ILE A N 1
ATOM 723 C CA . ILE A 1 93 ? -1.441 5.262 -3.203 1.00 98.50 93 ILE A CA 1
ATOM 724 C C . ILE A 1 93 ? -0.732 4.402 -4.245 1.00 98.50 93 ILE A C 1
ATOM 726 O O . ILE A 1 93 ? -0.820 3.177 -4.188 1.00 98.50 93 ILE A O 1
ATOM 730 N N . HIS A 1 94 ? -0.032 5.056 -5.166 1.00 98.12 94 HIS A N 1
ATOM 731 C CA . HIS A 1 94 ? 0.783 4.459 -6.220 1.00 98.12 94 HIS A CA 1
ATOM 732 C C . HIS A 1 94 ? 2.220 4.309 -5.729 1.00 98.12 94 HIS A C 1
ATOM 734 O O . HIS A 1 94 ? 2.869 5.313 -5.435 1.00 98.12 94 HIS A O 1
ATOM 740 N N . ASN A 1 95 ? 2.717 3.078 -5.627 1.00 97.50 95 ASN A N 1
ATOM 741 C CA . ASN A 1 95 ? 4.057 2.785 -5.123 1.00 97.50 95 ASN A CA 1
ATOM 742 C C . ASN A 1 95 ? 4.922 2.283 -6.277 1.00 97.50 95 ASN A C 1
ATOM 744 O O . ASN A 1 95 ? 4.720 1.172 -6.767 1.00 97.50 95 ASN A O 1
ATOM 748 N N . ALA A 1 96 ? 5.903 3.079 -6.693 1.00 97.00 96 ALA A N 1
ATOM 749 C CA . ALA A 1 96 ? 6.948 2.623 -7.599 1.00 97.00 96 ALA A CA 1
ATOM 750 C C . ALA A 1 96 ? 7.850 1.647 -6.833 1.00 97.00 96 ALA A C 1
ATOM 752 O O . ALA A 1 96 ? 8.514 2.049 -5.884 1.00 97.00 96 ALA A O 1
ATOM 753 N N . MET A 1 97 ? 7.833 0.360 -7.185 1.00 96.06 97 MET A N 1
ATOM 754 C CA . MET A 1 97 ? 8.505 -0.681 -6.398 1.00 96.06 97 MET A CA 1
ATOM 755 C C . MET A 1 97 ? 9.434 -1.518 -7.275 1.00 96.06 97 MET A C 1
ATOM 757 O O . MET A 1 97 ? 9.053 -2.588 -7.746 1.00 96.06 97 MET A O 1
ATOM 761 N N . SER A 1 98 ? 10.673 -1.068 -7.482 1.00 94.56 98 SER A N 1
ATOM 762 C CA . SER A 1 98 ? 11.673 -1.757 -8.318 1.00 94.56 98 SER A CA 1
ATOM 763 C C . SER A 1 98 ? 11.974 -3.203 -7.896 1.00 94.56 98 SER A C 1
ATOM 765 O O . SER A 1 98 ? 12.311 -4.037 -8.738 1.00 94.56 98 SER A O 1
ATOM 767 N N . ALA A 1 99 ? 11.808 -3.529 -6.610 1.00 95.81 99 ALA A N 1
ATOM 768 C CA . ALA A 1 99 ? 11.946 -4.889 -6.085 1.00 95.81 99 ALA A CA 1
ATOM 769 C C . ALA A 1 99 ? 10.706 -5.780 -6.316 1.00 95.81 99 ALA A C 1
ATOM 771 O O . ALA A 1 99 ? 10.764 -6.993 -6.101 1.00 95.81 99 ALA A O 1
ATOM 772 N N . CYS A 1 100 ? 9.572 -5.211 -6.739 1.00 97.31 100 CYS A N 1
ATOM 773 C CA . CYS A 1 100 ? 8.362 -5.967 -7.038 1.00 97.31 100 CYS A CA 1
ATOM 774 C C . CYS A 1 100 ? 8.556 -6.813 -8.300 1.00 97.31 100 CYS A C 1
ATOM 776 O O . CYS A 1 100 ? 8.906 -6.311 -9.364 1.00 97.31 100 CYS A O 1
ATOM 778 N N . LEU A 1 101 ? 8.254 -8.110 -8.207 1.00 96.75 101 LEU A N 1
ATOM 779 C CA . LEU A 1 101 ? 8.340 -9.024 -9.353 1.00 96.75 101 LEU A CA 1
ATOM 780 C C . LEU A 1 101 ? 7.167 -8.889 -10.336 1.00 96.75 101 LEU A C 1
ATOM 782 O O . LEU A 1 101 ? 7.168 -9.543 -11.374 1.00 96.75 101 LEU A O 1
ATOM 786 N N . GLY A 1 102 ? 6.120 -8.139 -9.980 1.00 96.69 102 GLY A N 1
ATOM 787 C CA . GLY A 1 102 ? 4.892 -8.065 -10.776 1.00 96.69 102 GLY A CA 1
ATOM 788 C C . GLY A 1 102 ? 4.099 -9.380 -10.842 1.00 96.69 102 GLY A C 1
ATOM 789 O O . GLY A 1 102 ? 3.278 -9.557 -11.731 1.00 96.69 102 GLY A O 1
ATOM 790 N N . CYS A 1 103 ? 4.320 -10.317 -9.909 1.00 97.62 103 CYS A N 1
ATOM 791 C CA . CYS A 1 103 ? 3.723 -11.663 -9.949 1.00 97.62 103 CYS A CA 1
ATOM 792 C C . CYS A 1 103 ? 2.211 -11.727 -9.657 1.00 97.62 103 CYS A C 1
ATOM 794 O O . CYS A 1 103 ? 1.616 -12.794 -9.774 1.00 97.62 103 CYS A O 1
ATOM 796 N N . ALA A 1 104 ? 1.604 -10.619 -9.220 1.00 98.00 104 ALA A N 1
ATOM 797 C CA . ALA A 1 104 ? 0.183 -10.498 -8.877 1.00 98.00 104 ALA A CA 1
ATOM 798 C C . ALA A 1 104 ? -0.349 -11.449 -7.779 1.00 98.00 104 ALA A C 1
ATOM 800 O O . ALA A 1 104 ? -1.554 -11.482 -7.537 1.00 98.00 104 ALA A O 1
ATOM 801 N N . ALA A 1 105 ? 0.517 -12.153 -7.039 1.00 98.50 105 ALA A N 1
ATOM 802 C CA . ALA A 1 105 ? 0.094 -13.010 -5.926 1.00 98.50 105 ALA A CA 1
ATOM 803 C C . ALA A 1 105 ? -0.699 -12.228 -4.861 1.00 98.50 105 ALA A C 1
ATOM 805 O O . ALA A 1 105 ? -1.746 -12.679 -4.403 1.00 98.50 105 ALA A O 1
ATOM 806 N N . CYS A 1 106 ? -0.242 -11.021 -4.513 1.00 98.62 106 CYS A N 1
ATOM 807 C CA . CYS A 1 106 ? -0.923 -10.138 -3.566 1.00 98.62 106 CYS A CA 1
ATOM 808 C C . CYS A 1 106 ? -2.301 -9.668 -4.055 1.00 98.62 106 CYS A C 1
ATOM 810 O O . CYS A 1 106 ? -3.214 -9.556 -3.240 1.00 98.62 106 CYS A O 1
ATOM 812 N N . VAL A 1 107 ? -2.455 -9.435 -5.364 1.00 98.62 107 VAL A N 1
ATOM 813 C CA . VAL A 1 107 ? -3.733 -9.072 -5.995 1.00 98.62 107 VAL A CA 1
ATOM 814 C C . VAL A 1 107 ? -4.713 -10.233 -5.867 1.00 98.62 107 VAL A C 1
ATOM 816 O O . VAL A 1 107 ? -5.817 -10.046 -5.369 1.00 98.62 107 VAL A O 1
ATOM 819 N N . ALA A 1 108 ? -4.285 -11.446 -6.230 1.00 98.56 108 ALA A N 1
ATOM 820 C CA . ALA A 1 108 ? -5.121 -12.643 -6.146 1.00 98.56 108 ALA A CA 1
ATOM 821 C C . ALA A 1 108 ? -5.516 -13.008 -4.703 1.00 98.56 108 ALA A C 1
ATOM 823 O O . ALA A 1 108 ? -6.600 -13.536 -4.473 1.00 98.56 108 ALA A O 1
ATOM 824 N N . ALA A 1 109 ? -4.643 -12.736 -3.731 1.00 98.56 109 ALA A N 1
ATOM 825 C CA . ALA A 1 109 ? -4.884 -13.059 -2.329 1.00 98.56 109 ALA A CA 1
ATOM 826 C C . ALA A 1 109 ? -5.698 -12.001 -1.567 1.00 98.56 109 ALA A C 1
ATOM 828 O O . ALA A 1 109 ? -6.092 -12.261 -0.433 1.00 98.56 109 ALA A O 1
ATOM 829 N N . CYS A 1 110 ? -5.912 -10.805 -2.124 1.00 98.62 110 CYS A N 1
ATOM 830 C CA . CYS A 1 110 ? -6.645 -9.745 -1.438 1.00 98.62 110 CYS A CA 1
ATOM 831 C C . CYS A 1 110 ? -8.162 -9.908 -1.654 1.00 98.62 110 CYS A C 1
ATOM 833 O O . CYS A 1 110 ? -8.633 -9.680 -2.767 1.00 98.62 110 CYS A O 1
ATOM 835 N N . PRO A 1 111 ? -8.952 -10.230 -0.613 1.00 98.25 111 PRO A N 1
ATOM 836 C CA . PRO A 1 111 ? -10.383 -10.496 -0.768 1.00 98.25 111 PRO A CA 1
ATOM 837 C C . PRO A 1 111 ? -11.185 -9.235 -1.106 1.00 98.25 111 PRO A C 1
ATOM 839 O O . PRO A 1 111 ? -12.211 -9.323 -1.769 1.00 98.25 111 PRO A O 1
ATOM 842 N N . GLU A 1 112 ? -10.688 -8.062 -0.705 1.00 98.31 112 GLU A N 1
ATOM 843 C CA . GLU A 1 112 ? -11.346 -6.770 -0.933 1.00 98.31 112 GLU A CA 1
ATOM 844 C C . GLU A 1 112 ? -10.941 -6.111 -2.261 1.00 98.31 112 GLU A C 1
ATOM 846 O O . GLU A 1 112 ? -11.426 -5.031 -2.598 1.00 98.31 112 GLU A O 1
ATOM 851 N N . GLY A 1 113 ? -9.995 -6.702 -3.003 1.00 98.25 113 GLY A N 1
ATOM 852 C CA . GLY A 1 113 ? -9.434 -6.069 -4.201 1.00 98.25 113 GLY A CA 1
ATOM 853 C C . GLY A 1 113 ? -8.780 -4.710 -3.908 1.00 98.25 113 GLY A C 1
ATOM 854 O O . GLY A 1 113 ? -8.855 -3.791 -4.721 1.00 98.25 113 GLY A O 1
ATOM 855 N N . ALA A 1 114 ? -8.173 -4.566 -2.726 1.00 98.50 114 ALA A N 1
ATOM 856 C CA . ALA A 1 114 ? -7.565 -3.323 -2.252 1.00 98.50 114 ALA A CA 1
ATOM 857 C C . ALA A 1 114 ? -6.144 -3.081 -2.790 1.00 98.50 114 ALA A C 1
ATOM 859 O O . ALA A 1 114 ? -5.532 -2.071 -2.458 1.00 98.50 114 ALA A O 1
ATOM 860 N N . ILE A 1 115 ? -5.593 -4.004 -3.578 1.00 98.62 115 ILE A N 1
ATOM 861 C CA . ILE A 1 115 ? -4.257 -3.889 -4.162 1.00 98.62 115 ILE A CA 1
ATOM 862 C C . ILE A 1 115 ? -4.297 -4.261 -5.643 1.00 98.62 115 ILE A C 1
ATOM 864 O O . ILE A 1 115 ? -4.947 -5.234 -6.023 1.00 98.62 115 ILE A O 1
ATOM 868 N N . ASN A 1 116 ? -3.589 -3.498 -6.471 1.00 98.31 116 ASN A N 1
ATOM 869 C CA . ASN A 1 116 ? -3.421 -3.751 -7.897 1.00 98.31 116 ASN A CA 1
ATOM 870 C C . ASN A 1 116 ? -1.949 -3.592 -8.306 1.00 98.31 116 ASN A C 1
ATOM 872 O O . ASN A 1 116 ? -1.193 -2.891 -7.639 1.00 98.31 116 ASN A O 1
ATOM 876 N N . ILE A 1 117 ? -1.549 -4.221 -9.412 1.00 97.94 117 ILE A N 1
ATOM 877 C CA . ILE A 1 117 ? -0.228 -4.028 -10.019 1.00 97.94 117 ILE A CA 1
ATOM 878 C C . ILE A 1 117 ? -0.421 -3.521 -11.441 1.00 97.94 117 ILE A C 1
ATOM 880 O O . ILE A 1 117 ? -1.052 -4.182 -12.265 1.00 97.94 117 ILE A O 1
ATOM 884 N N . ILE A 1 118 ? 0.171 -2.372 -11.732 1.00 96.06 118 ILE A N 1
ATOM 885 C CA . ILE A 1 118 ? 0.364 -1.868 -13.084 1.00 96.06 118 ILE A CA 1
ATOM 886 C C . ILE A 1 118 ? 1.830 -2.167 -13.448 1.00 96.06 118 ILE A C 1
ATOM 888 O O . ILE A 1 118 ? 2.725 -1.820 -12.676 1.00 96.06 118 ILE A O 1
ATOM 892 N N . PRO A 1 119 ? 2.110 -2.849 -14.575 1.00 91.12 119 PRO A N 1
ATOM 893 C CA . PRO A 1 119 ? 3.462 -3.321 -14.895 1.00 91.12 119 PRO A CA 1
ATOM 894 C C . PRO A 1 119 ? 4.540 -2.232 -14.964 1.00 91.12 119 PRO A C 1
ATOM 896 O O . PRO A 1 119 ? 5.716 -2.545 -14.803 1.00 91.12 119 PRO A O 1
ATOM 899 N N . GLU A 1 120 ? 4.145 -0.981 -15.205 1.00 90.88 120 GLU A N 1
ATOM 900 C CA . GLU A 1 120 ? 5.039 0.153 -15.430 1.00 90.88 120 GLU A CA 1
ATOM 901 C C . GLU A 1 120 ? 4.500 1.397 -14.706 1.00 90.88 120 GLU A C 1
ATOM 903 O O . GLU A 1 120 ? 3.373 1.825 -14.956 1.00 90.88 120 GLU A O 1
ATOM 908 N N . PHE A 1 121 ? 5.309 1.985 -13.823 1.00 91.31 121 PHE A N 1
ATOM 909 C CA . PHE A 1 121 ? 5.050 3.278 -13.192 1.00 91.31 121 PHE A CA 1
ATOM 910 C C . PHE A 1 121 ? 5.411 4.402 -14.164 1.00 91.31 121 PHE A C 1
ATOM 912 O O . PHE A 1 121 ? 6.556 4.499 -14.613 1.00 91.31 121 PHE A O 1
ATOM 919 N N . ALA A 1 122 ? 4.449 5.261 -14.495 1.00 89.62 122 ALA A N 1
ATOM 920 C CA . ALA A 1 122 ? 4.664 6.310 -15.483 1.00 89.62 122 ALA A CA 1
ATOM 921 C C . ALA A 1 122 ? 5.491 7.476 -14.911 1.00 89.62 122 ALA A C 1
ATOM 923 O O . ALA A 1 122 ? 5.293 7.923 -13.779 1.00 89.62 122 ALA A O 1
ATOM 924 N N . GLU A 1 123 ? 6.401 8.028 -15.718 1.00 83.69 123 GLU A N 1
ATOM 925 C CA . GLU A 1 123 ? 7.149 9.231 -15.342 1.00 83.69 123 GLU A CA 1
ATOM 926 C C . GLU A 1 123 ? 6.192 10.397 -15.042 1.00 83.69 123 GLU A C 1
ATOM 928 O O . GLU A 1 123 ? 5.334 10.749 -15.853 1.00 83.69 123 GLU A O 1
ATOM 933 N N . GLY A 1 124 ? 6.343 11.018 -13.870 1.00 85.00 124 GLY A N 1
ATOM 934 C CA . GLY A 1 124 ? 5.487 12.127 -13.435 1.00 85.00 124 GLY A CA 1
ATOM 935 C C . GLY A 1 124 ? 4.092 11.716 -12.950 1.00 85.00 124 GLY A C 1
ATOM 936 O O . GLY A 1 124 ? 3.261 12.591 -12.697 1.00 85.00 124 GLY A O 1
ATOM 937 N N . GLN A 1 125 ? 3.822 10.417 -12.798 1.00 91.50 125 GLN A N 1
ATOM 938 C CA . GLN A 1 125 ? 2.597 9.930 -12.173 1.00 91.50 125 GLN A CA 1
ATOM 939 C C . GLN A 1 125 ? 2.477 10.436 -10.729 1.00 91.50 125 GLN A C 1
ATOM 941 O O . GLN A 1 125 ? 3.451 10.508 -9.980 1.00 91.50 125 GLN A O 1
ATOM 946 N N . THR A 1 126 ? 1.258 10.807 -10.336 1.00 94.44 126 THR A N 1
ATOM 947 C CA . THR A 1 126 ? 0.982 11.282 -8.975 1.00 94.44 126 THR A CA 1
ATOM 948 C C . THR A 1 126 ? 0.986 10.108 -7.999 1.00 94.44 126 THR A C 1
ATOM 950 O O . THR A 1 126 ? 0.373 9.081 -8.269 1.00 94.44 126 THR A O 1
ATOM 953 N N . ALA A 1 127 ? 1.631 10.274 -6.842 1.00 95.06 127 ALA A N 1
ATOM 954 C CA . ALA A 1 127 ? 1.687 9.236 -5.811 1.00 95.06 127 ALA A CA 1
ATOM 955 C C . ALA A 1 127 ? 0.322 8.931 -5.166 1.00 95.06 127 ALA A C 1
ATOM 957 O O . ALA A 1 127 ? 0.126 7.840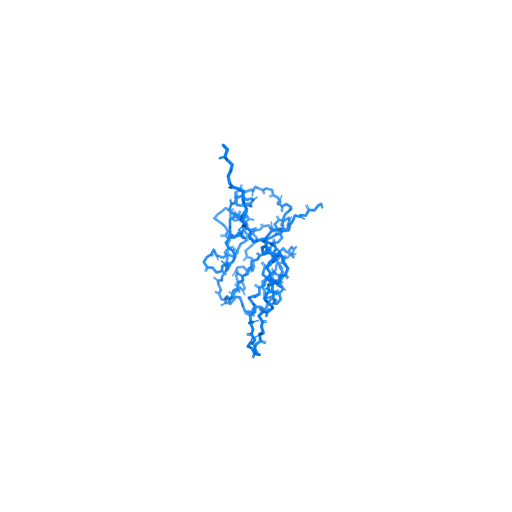 -4.642 1.00 95.06 127 ALA A O 1
ATOM 958 N N . VAL A 1 128 ? -0.620 9.879 -5.190 1.00 97.75 128 VAL A N 1
ATOM 959 C CA . VAL A 1 128 ? -1.939 9.761 -4.551 1.00 97.75 128 VAL A CA 1
ATOM 960 C C . VAL A 1 128 ? -3.057 10.082 -5.540 1.00 97.75 128 VAL A C 1
ATOM 962 O O . VAL A 1 128 ? -3.144 11.198 -6.050 1.00 97.75 128 VAL A O 1
ATOM 965 N N . GLU A 1 129 ? -3.959 9.129 -5.750 1.00 96.44 129 GLU A N 1
ATOM 966 C CA . GLU A 1 129 ? -5.229 9.316 -6.454 1.00 96.44 129 GLU A CA 1
ATOM 967 C C . GLU A 1 129 ? -6.341 9.485 -5.410 1.00 96.44 129 GLU A C 1
ATOM 969 O O . GLU A 1 129 ? -6.530 8.629 -4.547 1.00 96.44 129 GLU A O 1
ATOM 974 N N . LYS A 1 130 ? -7.093 10.588 -5.458 1.00 96.00 130 LYS A N 1
ATOM 975 C CA . LYS A 1 130 ? -8.254 10.778 -4.574 1.00 96.00 130 LYS A CA 1
ATOM 976 C C . LYS A 1 130 ? -9.474 10.073 -5.156 1.00 96.00 130 LYS A C 1
ATOM 978 O O . LYS A 1 130 ? -9.760 10.234 -6.339 1.00 96.00 130 LYS A O 1
ATOM 983 N N . ILE A 1 131 ? -10.210 9.358 -4.313 1.00 93.62 131 ILE A N 1
ATOM 984 C CA . ILE A 1 131 ? -11.477 8.721 -4.674 1.00 93.62 131 ILE A CA 1
ATOM 985 C C . ILE A 1 131 ? -12.596 9.715 -4.342 1.00 93.62 131 ILE A C 1
ATOM 987 O O . ILE A 1 131 ? -12.640 10.244 -3.230 1.00 93.62 131 ILE A O 1
ATOM 991 N N . GLN A 1 132 ? -13.434 10.023 -5.333 1.00 78.19 132 GLN A N 1
ATOM 992 C CA . GLN A 1 132 ? -14.580 10.932 -5.203 1.00 78.19 132 GLN A CA 1
ATOM 993 C C . GLN A 1 132 ? -15.837 10.197 -4.748 1.00 78.19 132 GLN A C 1
ATOM 995 O O . GLN A 1 132 ? -16.020 9.035 -5.177 1.00 78.19 132 GLN A O 1
#

Sequence (132 aa):
MEDHKKINHLNSSQRLKPSISTFSVKLAPDVVYDYSKCIGNGQCVQVCPVQILELTADKRWCKAIDGYVDNKEAVEAFHSQVEGKKDAVPIKIHNAMSACLGCAACVAACPEGAINIIPEFAEGQTAVEKIQ

Foldseek 3Di:
DDDDDDDDDDDPDDPPDPPDDPDPPQAFKWKKFQQLQQQLPCQLQVQQPLNQWDGDPVSGGIDGNCVQFPDVQLVVCCVPQPPPDPHRGQKMFIGRGNSHPQPCRSCVRDPRSRIDIDSHDDVPDDRMDGHD

Radius of gyration: 20.68 Å; chains: 1; bounding box: 36×74×43 Å

pLDDT: mean 87.28, std 19.34, range [36.94, 98.69]

Secondary structure (DSSP, 8-state):
-----------S---------S----PPPEEEEETTT-----HHHHT-TT--EEE-TTSS-EEE-GGG-S-HHHHHHIIIIITT--S--SEEEEEE-TT-----HHHHH-TT--EEEESSPPTT--SEEEP-